Protein AF-A0A1T3CHY4-F1 (afdb_monomer_lite)

Secondary structure (DSSP, 8-state):
---PEEEEEEEE---GGGGTS---B-SS-PPTT--SB---EEEEEEEEEPPGGG-SS---HHHHS--------TT--GGGGG-HHHIIIIIHHHHHHHHHHHHT-S----SSSSS-------PPPPP---

Structure (mmCIF, N/CA/C/O backbone):
data_AF-A0A1T3CHY4-F1
#
_entry.id   AF-A0A1T3CHY4-F1
#
loop_
_atom_site.group_PDB
_atom_site.id
_atom_site.type_symbol
_atom_site.label_atom_id
_atom_site.label_alt_id
_atom_site.label_comp_id
_atom_site.label_asym_id
_atom_site.label_entity_id
_atom_site.label_seq_id
_atom_site.pdbx_PDB_ins_code
_atom_site.Cartn_x
_atom_site.Cartn_y
_atom_site.Cartn_z
_atom_site.occupancy
_atom_site.B_iso_or_equiv
_atom_site.auth_seq_id
_atom_site.auth_comp_id
_atom_site.auth_asym_id
_atom_site.auth_atom_id
_atom_site.pdbx_PDB_model_num
ATOM 1 N N . MET A 1 1 ? 16.353 -20.797 0.920 1.00 48.25 1 MET A N 1
ATOM 2 C CA . MET A 1 1 ? 15.511 -20.936 2.122 1.00 48.25 1 MET A CA 1
ATOM 3 C C . MET A 1 1 ? 15.530 -19.580 2.807 1.00 48.25 1 MET A C 1
ATOM 5 O O . MET A 1 1 ? 16.418 -19.364 3.628 1.00 48.25 1 MET A O 1
ATOM 9 N N . ALA A 1 2 ? 14.665 -18.637 2.416 1.00 57.84 2 ALA A N 1
ATOM 10 C CA . ALA A 1 2 ? 14.531 -17.399 3.177 1.00 57.84 2 ALA A CA 1
ATOM 11 C C . ALA A 1 2 ? 14.182 -17.720 4.631 1.00 57.84 2 ALA A C 1
ATOM 13 O O . ALA A 1 2 ? 13.284 -18.513 4.923 1.00 57.84 2 ALA A O 1
ATOM 14 N N . THR A 1 3 ? 14.919 -17.110 5.550 1.00 67.19 3 THR A N 1
ATOM 15 C CA . THR A 1 3 ? 14.611 -17.165 6.974 1.00 67.19 3 THR A CA 1
ATOM 16 C C . THR A 1 3 ? 13.315 -16.397 7.200 1.00 67.19 3 THR A C 1
ATOM 18 O O . THR A 1 3 ? 13.283 -15.183 7.014 1.00 67.19 3 THR A O 1
ATOM 21 N N . ALA A 1 4 ? 12.248 -17.093 7.588 1.00 75.75 4 ALA A N 1
ATOM 22 C CA . ALA A 1 4 ? 11.007 -16.454 8.006 1.00 75.75 4 ALA A CA 1
ATOM 23 C C . ALA A 1 4 ? 11.282 -15.564 9.229 1.00 75.75 4 ALA A C 1
ATOM 25 O O . ALA A 1 4 ? 11.789 -16.038 10.248 1.00 75.75 4 ALA A O 1
ATOM 26 N N . ILE A 1 5 ? 10.974 -14.271 9.121 1.00 92.19 5 ILE A N 1
ATOM 27 C CA . ILE A 1 5 ? 11.158 -13.305 10.209 1.00 92.19 5 ILE A CA 1
ATOM 28 C C . ILE A 1 5 ? 9.820 -13.148 10.928 1.00 92.19 5 ILE A C 1
ATOM 30 O O . ILE A 1 5 ? 8.778 -13.029 10.287 1.00 92.19 5 ILE A O 1
ATOM 34 N N . SER A 1 6 ? 9.830 -13.141 12.260 1.00 94.06 6 SER A N 1
ATOM 35 C CA . SER A 1 6 ? 8.644 -12.839 13.064 1.00 94.06 6 SER A CA 1
ATOM 36 C C . SER A 1 6 ? 8.636 -11.376 13.496 1.00 94.06 6 SER A C 1
ATOM 38 O O . SER A 1 6 ? 9.655 -10.871 13.969 1.00 94.06 6 SER A O 1
ATOM 40 N N . ALA A 1 7 ? 7.481 -10.725 13.414 1.00 95.31 7 ALA A N 1
ATOM 41 C CA . ALA A 1 7 ? 7.282 -9.349 13.853 1.00 95.31 7 ALA A CA 1
ATOM 42 C C . ALA A 1 7 ? 6.015 -9.200 14.710 1.00 95.31 7 ALA A C 1
ATOM 44 O O . ALA A 1 7 ? 5.200 -10.120 14.828 1.00 95.31 7 ALA A O 1
ATOM 45 N N . SER A 1 8 ? 5.852 -8.013 15.290 1.00 96.62 8 SER A N 1
ATOM 46 C CA . SER A 1 8 ? 4.639 -7.608 15.995 1.00 96.62 8 SER A CA 1
ATOM 47 C C . SER A 1 8 ? 4.034 -6.376 15.333 1.00 96.62 8 SER A C 1
ATOM 49 O O . SER A 1 8 ? 4.757 -5.439 15.004 1.00 96.62 8 SER A O 1
ATOM 51 N N . PHE A 1 9 ? 2.712 -6.355 15.182 1.00 96.06 9 PHE A N 1
ATOM 52 C CA . PHE A 1 9 ? 1.970 -5.252 14.569 1.00 96.06 9 PHE A CA 1
ATOM 53 C C . PHE A 1 9 ? 0.764 -4.873 15.425 1.00 96.06 9 PHE A C 1
ATOM 55 O O . PHE A 1 9 ? 0.230 -5.702 16.159 1.00 96.06 9 PHE A O 1
ATOM 62 N N . PHE A 1 10 ? 0.314 -3.628 15.310 1.00 95.94 10 PHE A N 1
ATOM 63 C CA . PHE A 1 10 ? -0.918 -3.168 15.938 1.00 95.94 10 PHE A CA 1
ATOM 64 C C . PHE A 1 1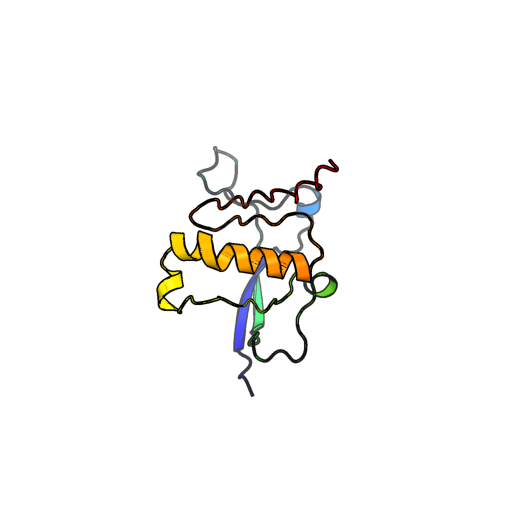0 ? -2.074 -3.251 14.942 1.00 95.94 10 PHE A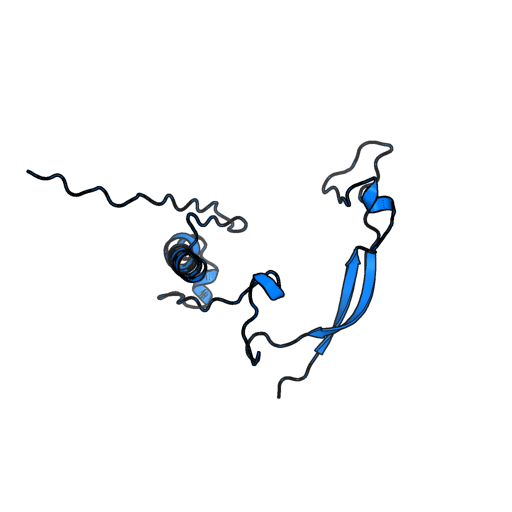 C 1
ATOM 66 O O . PHE A 1 10 ? -2.003 -2.674 13.861 1.00 95.94 10 PHE A O 1
ATOM 73 N N . PHE A 1 11 ? -3.145 -3.943 15.320 1.00 95.12 11 PHE A N 1
ATOM 74 C CA . PHE A 1 11 ? -4.380 -4.031 14.542 1.00 95.12 11 PHE A CA 1
ATOM 75 C C . PHE A 1 11 ? -5.521 -3.362 15.285 1.00 95.12 11 PHE A C 1
ATOM 77 O O . PHE A 1 11 ? -5.542 -3.346 16.514 1.00 95.12 11 PHE A O 1
ATOM 84 N N . LEU A 1 12 ? -6.505 -2.863 14.543 1.00 95.44 12 LEU A N 1
ATOM 85 C CA . LEU A 1 12 ? -7.763 -2.431 15.134 1.00 95.44 12 LEU A CA 1
ATOM 86 C C . LEU A 1 12 ? -8.428 -3.617 15.851 1.00 95.44 12 LEU A C 1
ATOM 88 O O . LEU A 1 12 ? -8.572 -4.701 15.282 1.00 95.44 12 LEU A O 1
ATOM 92 N N . GLN A 1 13 ? -8.809 -3.421 17.110 1.00 95.06 13 GLN A N 1
ATOM 93 C CA . GLN A 1 13 ? -9.579 -4.402 17.868 1.00 95.06 13 GLN A CA 1
ATOM 94 C C . GLN A 1 13 ? -10.978 -4.553 17.271 1.00 95.06 13 GLN A C 1
ATOM 96 O O . GLN A 1 13 ? -11.577 -3.574 16.831 1.00 95.06 13 GLN A O 1
ATOM 101 N N . HIS A 1 14 ? -11.523 -5.769 17.304 1.00 90.94 14 HIS A N 1
ATOM 102 C CA . HIS A 1 14 ? -12.942 -5.983 17.031 1.00 90.94 14 HIS A CA 1
ATOM 103 C C . HIS A 1 14 ? -13.738 -5.545 18.264 1.00 90.94 14 HIS A C 1
ATOM 105 O O . HIS A 1 14 ? -13.761 -6.249 19.270 1.00 90.94 14 HIS A O 1
ATOM 111 N N . ASP A 1 15 ? -14.348 -4.366 18.191 1.00 92.25 15 ASP A N 1
ATOM 112 C CA . ASP A 1 15 ? -15.102 -3.748 19.279 1.00 92.25 15 ASP A CA 1
ATOM 113 C C . ASP A 1 15 ? -16.529 -3.447 18.798 1.00 92.25 15 ASP A C 1
ATOM 115 O O . ASP A 1 15 ? -16.727 -2.907 17.710 1.00 92.25 15 ASP A O 1
ATOM 119 N N . VAL A 1 16 ? -17.530 -3.782 19.613 1.00 94.19 16 VAL A N 1
ATOM 120 C CA . VAL A 1 16 ? -18.955 -3.545 19.315 1.00 94.19 16 VAL A CA 1
ATOM 121 C C . VAL A 1 16 ? -19.281 -2.061 19.143 1.00 94.19 16 VAL A C 1
ATOM 123 O O . VAL A 1 16 ? -20.301 -1.705 18.556 1.00 94.19 16 VAL A O 1
ATOM 126 N N . LYS A 1 17 ? -18.422 -1.160 19.637 1.00 93.56 17 LYS A N 1
ATOM 127 C CA . LYS A 1 17 ? -18.600 0.279 19.423 1.00 93.56 17 LYS A CA 1
ATOM 128 C C . LYS A 1 17 ? -18.525 0.670 17.941 1.00 93.56 17 LYS A C 1
ATOM 130 O O . LYS A 1 17 ? -19.148 1.658 17.557 1.00 93.56 17 LYS A O 1
ATOM 135 N N . TRP A 1 18 ? -17.852 -0.126 17.102 1.00 94.44 18 TRP A N 1
ATOM 136 C CA . TRP A 1 18 ? -17.731 0.133 15.662 1.00 94.44 18 TRP A CA 1
ATOM 137 C C . TRP A 1 18 ? -19.050 0.033 14.893 1.00 94.44 18 TRP A C 1
ATOM 139 O O . TRP A 1 18 ? -19.172 0.611 13.815 1.00 94.44 18 TRP A O 1
ATOM 149 N N . ASP A 1 19 ? -20.061 -0.617 15.474 1.00 95.00 19 ASP A N 1
ATOM 150 C CA . ASP A 1 19 ? -21.414 -0.661 14.913 1.00 95.00 19 ASP A CA 1
ATOM 151 C C . ASP A 1 19 ? -22.144 0.686 15.044 1.00 95.00 19 ASP A C 1
ATOM 153 O O . ASP A 1 19 ? -23.109 0.956 14.327 1.00 95.00 19 ASP A O 1
ATOM 157 N N . LYS A 1 20 ? -21.702 1.538 15.979 1.00 96.06 20 LYS A N 1
ATOM 158 C CA . LYS A 1 20 ? -22.321 2.835 16.290 1.00 96.06 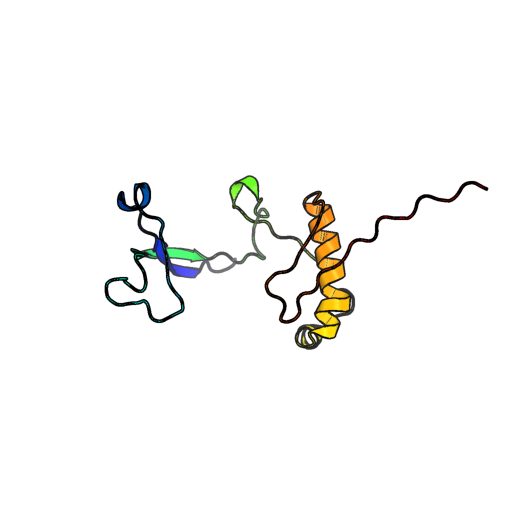20 LYS A CA 1
ATOM 159 C C . LYS A 1 20 ? -21.471 4.017 15.845 1.00 96.06 20 LYS A C 1
ATOM 161 O O . LYS A 1 20 ? -22.017 5.071 15.529 1.00 96.06 20 LYS A O 1
ATOM 166 N N . GLU A 1 21 ? -20.155 3.853 15.825 1.00 93.88 21 GLU A N 1
ATOM 167 C CA . GLU A 1 21 ? -19.204 4.922 15.550 1.00 93.88 21 GLU A CA 1
ATOM 168 C C . GLU A 1 21 ? -18.066 4.420 14.662 1.00 93.88 21 GLU A C 1
ATOM 170 O O . GLU A 1 21 ? -17.500 3.357 14.899 1.00 93.88 21 GLU A O 1
ATOM 175 N N . LYS A 1 22 ? -17.695 5.188 13.634 1.00 93.75 22 LYS A N 1
ATOM 176 C CA . LYS A 1 22 ? -16.587 4.800 12.756 1.00 93.75 22 LYS A CA 1
ATOM 177 C C . LYS A 1 22 ? -15.235 5.038 13.445 1.00 93.75 22 LYS A C 1
ATOM 179 O O . LYS A 1 22 ? -15.061 6.085 14.072 1.00 93.75 22 LYS A O 1
ATOM 184 N N . PRO A 1 23 ? -14.257 4.131 13.277 1.00 95.81 23 PRO A N 1
ATOM 185 C CA . PRO A 1 23 ? -12.881 4.383 13.687 1.00 95.81 23 PRO A CA 1
ATOM 186 C C . PRO A 1 23 ? -12.327 5.644 13.008 1.00 95.81 23 PRO A C 1
ATOM 188 O O . PRO A 1 23 ? -12.495 5.819 11.798 1.00 95.81 23 PRO A O 1
ATOM 191 N N . TYR A 1 24 ? -11.652 6.509 13.762 1.00 93.62 24 TYR A N 1
ATOM 192 C CA . TYR A 1 24 ? -11.040 7.727 13.244 1.00 93.62 24 TYR A CA 1
ATOM 193 C C . TYR A 1 24 ? -9.741 8.082 13.972 1.00 93.62 24 TYR A C 1
ATOM 195 O O . TYR A 1 24 ? -9.544 7.768 15.146 1.00 93.62 24 TYR A O 1
ATOM 203 N N . HIS A 1 25 ? -8.880 8.812 13.266 1.00 94.19 25 HIS A N 1
ATOM 204 C CA . HIS A 1 25 ? -7.711 9.494 13.809 1.00 94.19 25 HIS A CA 1
ATOM 205 C C . HIS A 1 25 ? -7.610 10.866 13.141 1.00 94.19 25 HIS A C 1
ATOM 207 O O . HIS A 1 25 ? -7.533 10.943 11.914 1.00 94.19 25 HIS A O 1
ATOM 213 N N . VAL A 1 26 ? -7.637 11.950 13.918 1.00 93.38 26 VAL A N 1
ATOM 214 C CA . VAL A 1 26 ? -7.526 13.307 13.371 1.00 93.38 26 VAL A CA 1
ATOM 215 C C . VAL A 1 26 ? -6.077 13.791 13.387 1.00 93.38 26 VAL A C 1
ATOM 217 O O . VAL A 1 26 ? -5.355 13.658 14.375 1.00 93.38 26 VAL A O 1
ATOM 220 N N . LEU A 1 27 ? -5.655 14.387 12.270 1.00 92.31 27 LEU A N 1
ATOM 221 C CA . LEU A 1 27 ? -4.288 14.887 12.077 1.00 92.31 27 LEU A CA 1
ATOM 222 C C . LEU A 1 27 ? -4.071 16.304 12.637 1.00 92.31 27 LEU A C 1
ATOM 224 O O . LEU A 1 27 ? -2.946 16.795 12.652 1.00 92.31 27 LEU A O 1
ATOM 228 N N . PHE A 1 28 ? -5.129 16.958 13.118 1.00 91.25 28 PHE A N 1
ATOM 229 C CA . PHE A 1 28 ? -5.101 18.296 13.713 1.00 91.25 28 PHE A CA 1
ATOM 230 C C . PHE A 1 28 ? -5.460 18.244 15.204 1.00 91.25 28 PHE A C 1
ATOM 232 O O . PHE A 1 28 ? -5.847 17.198 15.726 1.00 91.25 28 PHE A O 1
ATOM 239 N N . ASN A 1 29 ? -5.314 19.371 15.906 1.00 93.56 29 ASN A N 1
ATOM 240 C CA . ASN A 1 29 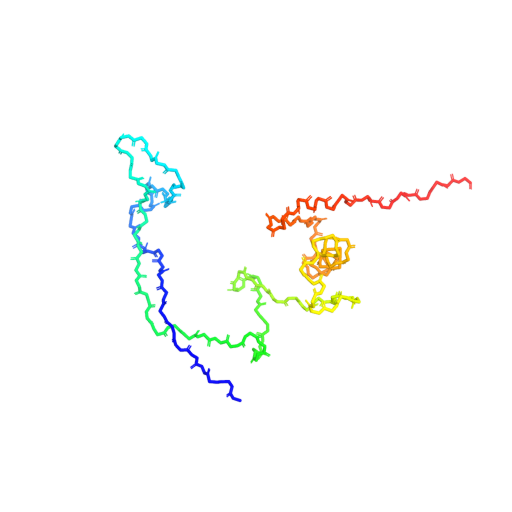? -5.751 19.473 17.297 1.00 93.56 29 ASN A CA 1
ATOM 241 C C . ASN A 1 29 ? -7.280 19.588 17.340 1.00 93.56 29 ASN A C 1
ATOM 243 O O . ASN A 1 29 ? -7.810 20.582 16.835 1.00 93.56 29 ASN A O 1
ATOM 247 N N . PRO A 1 30 ? -7.989 18.591 17.895 1.00 93.56 30 PRO A N 1
ATOM 248 C CA . PRO A 1 30 ? -9.440 18.620 17.916 1.00 93.56 30 PRO A CA 1
ATOM 249 C C . PRO A 1 30 ? -9.961 19.736 18.838 1.00 93.56 30 PRO A C 1
ATOM 251 O O . PRO A 1 30 ? -9.257 20.149 19.766 1.00 93.56 30 PRO A O 1
ATOM 254 N N . PRO A 1 31 ? -11.189 20.232 18.598 1.00 93.31 31 PRO A N 1
ATOM 255 C CA . PRO A 1 31 ? -11.866 21.114 19.540 1.00 93.31 31 PRO A CA 1
ATOM 256 C C . PRO A 1 31 ? -12.085 20.415 20.889 1.00 93.31 31 PRO A C 1
ATOM 258 O O . PRO A 1 31 ? -12.049 19.186 20.989 1.00 93.31 31 PRO A O 1
ATOM 261 N N . GLU A 1 32 ? -12.337 21.208 21.929 1.00 93.44 32 GLU A N 1
ATOM 262 C CA . GLU A 1 32 ? -12.610 20.690 23.269 1.00 93.44 32 GLU A CA 1
ATOM 263 C C . GLU A 1 32 ? -13.778 19.688 23.251 1.00 93.44 32 GLU A C 1
ATOM 265 O O . GLU A 1 32 ? -14.817 19.930 22.636 1.00 93.44 32 GLU A O 1
ATOM 270 N N . GLY A 1 33 ? -13.585 18.540 23.905 1.00 90.75 33 GLY A N 1
ATOM 271 C CA . GLY A 1 33 ? -14.574 17.461 23.974 1.00 90.75 33 GLY A CA 1
ATOM 272 C C . GLY A 1 33 ? -14.488 16.410 22.862 1.00 90.75 33 GLY A C 1
ATOM 273 O O . GLY A 1 33 ? -15.158 15.387 22.977 1.00 90.75 33 GLY A O 1
ATOM 274 N N . LEU A 1 34 ? -13.658 16.602 21.829 1.00 90.50 34 LEU A N 1
ATOM 275 C CA . LEU A 1 34 ? -13.387 15.572 20.822 1.00 90.50 34 LEU A CA 1
ATOM 276 C C . LEU A 1 34 ? -12.000 14.957 21.042 1.00 90.50 34 LEU A C 1
ATOM 278 O O . LEU A 1 34 ? -10.984 15.650 21.030 1.00 90.50 34 LEU A O 1
ATOM 282 N N . GLU A 1 35 ? -11.941 13.637 21.211 1.00 93.19 35 GLU A N 1
ATOM 283 C CA . GLU A 1 35 ? -10.664 12.929 21.301 1.00 93.19 35 GLU A CA 1
ATOM 284 C C . GLU A 1 35 ? -9.942 12.922 19.953 1.00 93.19 35 GLU A C 1
ATOM 286 O O . GLU A 1 35 ? -10.570 12.863 18.895 1.00 93.19 35 GLU A O 1
ATOM 291 N N . LYS A 1 36 ? -8.604 12.918 19.980 1.00 94.56 36 LYS A N 1
ATOM 292 C CA . LYS A 1 36 ? -7.776 12.890 18.761 1.00 94.56 36 LYS A CA 1
ATOM 293 C C . LYS A 1 36 ? -7.964 11.606 17.942 1.00 94.56 36 LYS A C 1
ATOM 295 O O . LYS A 1 36 ? -7.702 11.573 16.742 1.00 94.56 36 LYS A O 1
ATOM 300 N N . SER A 1 37 ? -8.378 10.528 18.588 1.00 94.88 37 SER A N 1
ATOM 301 C CA . SER A 1 37 ? -8.545 9.217 17.979 1.00 94.88 37 SER A CA 1
ATOM 302 C C . SER A 1 37 ? -9.432 8.379 18.874 1.00 94.88 37 SER A C 1
ATOM 304 O O . SER A 1 37 ? -9.175 8.332 20.071 1.00 94.88 37 SER A O 1
ATOM 306 N N . ASN A 1 38 ? -10.388 7.660 18.294 1.00 94.88 38 ASN A N 1
ATOM 307 C CA . ASN A 1 38 ? -11.161 6.653 19.023 1.00 94.88 38 ASN A CA 1
ATOM 308 C C . ASN A 1 38 ? -10.605 5.226 18.823 1.00 94.88 38 ASN A C 1
ATOM 310 O O . ASN A 1 38 ? -11.203 4.266 19.316 1.00 94.88 38 ASN A O 1
ATOM 314 N N . LEU A 1 39 ? -9.494 5.067 18.083 1.00 95.19 39 LEU A N 1
ATOM 315 C CA . LEU A 1 39 ? -8.909 3.770 17.723 1.00 95.19 39 LEU A CA 1
ATOM 316 C C . LEU A 1 39 ? -8.486 2.955 18.953 1.00 95.19 39 LEU A C 1
ATOM 318 O O . LEU A 1 39 ? -7.608 3.365 19.709 1.00 95.19 39 LEU A O 1
ATOM 322 N N . ASN A 1 40 ? -9.034 1.745 19.073 1.00 93.75 40 ASN A N 1
ATOM 323 C CA . ASN A 1 40 ? -8.564 0.733 20.018 1.00 93.75 40 ASN A CA 1
ATOM 324 C C . ASN A 1 40 ? -7.643 -0.238 19.273 1.00 93.75 40 ASN A C 1
ATOM 326 O O . ASN A 1 40 ? -8.119 -1.043 18.473 1.00 93.75 40 ASN A O 1
ATOM 330 N N . LEU A 1 41 ? -6.330 -0.150 19.500 1.00 95.12 41 LEU A N 1
ATOM 331 C CA . LEU A 1 41 ? -5.346 -1.002 18.830 1.00 95.12 41 LEU A CA 1
ATOM 332 C C . LEU A 1 41 ? -4.877 -2.141 19.744 1.00 95.12 41 LEU A C 1
ATOM 334 O O . LEU A 1 41 ? -4.551 -1.922 20.907 1.00 95.12 41 LEU A O 1
ATOM 338 N N . GLN A 1 42 ? -4.799 -3.355 19.205 1.00 96.06 42 GLN A N 1
ATOM 339 C CA . GLN A 1 42 ? -4.200 -4.521 19.856 1.00 96.06 42 GLN A CA 1
ATOM 340 C C . GLN A 1 42 ? -2.890 -4.901 19.187 1.00 96.06 42 GLN A C 1
ATOM 342 O O . GLN A 1 42 ? -2.817 -4.994 17.961 1.00 96.06 42 GLN A O 1
ATOM 347 N N . GLN A 1 43 ? -1.872 -5.178 19.996 1.00 97.00 43 GLN A N 1
ATOM 348 C CA . GLN A 1 43 ? -0.633 -5.751 19.498 1.00 97.00 43 GLN A CA 1
ATOM 349 C C . GLN A 1 43 ? -0.832 -7.242 19.219 1.00 97.00 43 GLN A C 1
ATOM 351 O O . GLN A 1 43 ? -1.198 -8.012 20.106 1.00 97.00 43 GLN A O 1
ATOM 356 N N . VAL A 1 44 ? -0.555 -7.650 17.987 1.00 96.38 44 VAL A N 1
ATOM 357 C CA . VAL A 1 44 ? -0.497 -9.045 17.563 1.00 96.38 44 VAL A CA 1
ATOM 358 C C . VAL A 1 44 ? 0.968 -9.390 17.346 1.00 96.38 44 VAL A C 1
ATOM 360 O O . VAL A 1 44 ? 1.662 -8.733 16.571 1.00 96.38 44 VAL A O 1
ATOM 363 N N . ASN A 1 45 ? 1.442 -10.400 18.068 1.00 96.19 45 ASN A N 1
ATOM 364 C CA . ASN A 1 45 ? 2.831 -10.848 18.038 1.00 96.19 45 ASN A CA 1
ATOM 365 C C . ASN A 1 45 ? 3.002 -12.051 17.104 1.00 96.19 45 ASN A C 1
ATOM 367 O O . ASN A 1 45 ? 2.027 -12.706 16.741 1.00 96.19 45 ASN A O 1
ATOM 371 N N . ASN A 1 46 ? 4.257 -12.383 16.795 1.00 95.19 46 ASN A N 1
ATOM 372 C CA . ASN A 1 46 ? 4.641 -13.581 16.040 1.00 95.19 46 ASN A CA 1
ATOM 373 C C . ASN A 1 46 ? 4.031 -13.654 14.630 1.00 95.19 46 ASN A C 1
ATOM 375 O O . ASN A 1 46 ? 3.732 -14.736 14.127 1.00 95.19 46 ASN A O 1
ATOM 379 N N . ILE A 1 47 ? 3.854 -12.505 13.979 1.00 94.50 47 ILE A N 1
ATOM 380 C CA . ILE A 1 47 ? 3.402 -12.438 12.591 1.00 94.50 47 ILE A CA 1
ATOM 381 C C . ILE A 1 47 ? 4.570 -12.792 11.685 1.00 94.50 47 ILE A C 1
ATOM 383 O O . ILE A 1 47 ? 5.628 -12.167 11.760 1.00 94.50 47 ILE A O 1
ATOM 387 N N . ILE A 1 48 ? 4.365 -13.793 10.834 1.00 93.06 48 ILE A N 1
ATOM 388 C CA . ILE A 1 48 ? 5.369 -14.243 9.876 1.00 93.06 48 ILE A CA 1
ATOM 389 C C . ILE A 1 48 ? 5.442 -13.258 8.711 1.00 93.06 48 ILE A C 1
ATOM 391 O O . ILE A 1 48 ? 4.458 -13.032 8.007 1.00 93.06 48 ILE A O 1
ATOM 395 N N . VAL A 1 49 ? 6.629 -12.695 8.510 1.00 90.69 49 VAL A N 1
ATOM 396 C CA . VAL A 1 49 ? 6.972 -11.834 7.383 1.00 90.69 49 VAL A CA 1
ATOM 397 C C . VAL A 1 49 ? 7.703 -12.683 6.351 1.00 90.69 49 VAL A C 1
ATOM 399 O O . VAL A 1 49 ? 8.767 -13.239 6.629 1.00 90.69 49 VAL A O 1
ATOM 402 N N . ASN A 1 50 ? 7.112 -12.780 5.162 1.00 88.25 50 ASN A N 1
ATOM 403 C CA . ASN A 1 50 ? 7.661 -13.538 4.043 1.00 88.25 50 ASN A CA 1
ATOM 404 C C . ASN A 1 50 ? 8.313 -12.596 3.031 1.00 88.25 50 ASN A C 1
ATOM 406 O O . ASN A 1 50 ? 7.798 -11.504 2.777 1.00 88.25 50 ASN A O 1
ATOM 410 N N . ASP A 1 51 ? 9.413 -13.039 2.421 1.00 88.56 51 ASP A N 1
ATOM 411 C CA . ASP A 1 51 ? 9.983 -12.339 1.275 1.00 88.56 51 ASP A CA 1
ATOM 412 C C . ASP A 1 51 ? 9.047 -12.495 0.077 1.00 88.56 51 ASP A C 1
ATOM 414 O O . ASP A 1 51 ? 8.799 -13.593 -0.422 1.00 88.56 51 ASP A O 1
ATOM 418 N N . VAL A 1 52 ? 8.539 -11.363 -0.394 1.00 87.62 52 VAL A N 1
ATOM 419 C CA . VAL A 1 52 ? 7.623 -11.284 -1.527 1.00 87.62 52 VAL A CA 1
ATOM 420 C C . VAL A 1 52 ? 8.224 -11.858 -2.824 1.00 87.62 52 VAL A C 1
ATOM 422 O O . VAL A 1 52 ? 7.490 -12.280 -3.716 1.00 87.62 52 VAL A O 1
ATOM 425 N N . ARG A 1 53 ? 9.559 -11.900 -2.927 1.00 84.94 53 ARG A N 1
ATOM 426 C CA . ARG A 1 53 ? 10.310 -12.414 -4.084 1.00 84.94 53 ARG A CA 1
ATOM 427 C C . ARG A 1 53 ? 10.408 -13.940 -4.109 1.00 84.94 53 ARG A C 1
ATOM 429 O O . ARG A 1 53 ? 10.726 -14.492 -5.157 1.00 84.94 53 ARG A O 1
ATOM 436 N N . GLU A 1 54 ? 10.146 -14.602 -2.983 1.00 87.00 54 GLU A N 1
ATOM 437 C CA . GLU A 1 54 ? 10.229 -16.063 -2.826 1.00 87.00 54 GLU A CA 1
ATOM 438 C C . GLU A 1 54 ? 8.843 -16.724 -2.708 1.00 87.00 54 GLU A C 1
ATOM 440 O O . GLU A 1 54 ? 8.733 -17.866 -2.272 1.00 87.00 54 GLU A O 1
ATOM 445 N N . LEU A 1 55 ? 7.764 -16.020 -3.066 1.00 85.50 55 LEU A N 1
ATOM 446 C CA . LEU A 1 55 ? 6.412 -16.575 -2.989 1.00 85.50 55 LEU A CA 1
ATOM 447 C C . LEU A 1 55 ? 6.185 -17.654 -4.058 1.00 85.50 55 LEU A C 1
ATOM 449 O O . LEU A 1 55 ? 6.333 -17.388 -5.250 1.00 85.50 55 LEU A O 1
ATOM 453 N N . ASP A 1 56 ? 5.717 -18.833 -3.634 1.00 85.69 56 ASP A N 1
ATOM 454 C CA . ASP A 1 56 ? 5.347 -19.942 -4.534 1.00 85.69 56 ASP A CA 1
ATOM 455 C C . ASP A 1 56 ? 4.205 -19.571 -5.496 1.00 85.69 56 ASP A C 1
ATOM 457 O O . ASP A 1 56 ? 4.110 -20.077 -6.614 1.00 85.69 56 ASP A O 1
ATOM 461 N N . SER A 1 57 ? 3.315 -18.679 -5.056 1.00 88.56 57 SER A N 1
ATOM 462 C CA . SER A 1 57 ? 2.198 -18.163 -5.844 1.00 88.56 57 SER A CA 1
ATOM 463 C C . SER A 1 57 ? 2.008 -16.677 -5.580 1.00 88.56 57 SER A C 1
ATOM 465 O O . SER A 1 57 ? 1.992 -16.254 -4.420 1.00 88.56 57 SER A O 1
ATOM 467 N N . LEU A 1 58 ? 1.798 -15.896 -6.640 1.00 89.00 58 LEU A N 1
ATOM 468 C CA . LEU A 1 58 ? 1.510 -14.471 -6.507 1.00 89.00 58 LEU A CA 1
ATOM 469 C C . LEU A 1 58 ? 0.155 -14.246 -5.805 1.00 89.00 58 LEU A C 1
ATOM 471 O O . LEU A 1 58 ? -0.799 -14.990 -6.054 1.00 89.00 58 LEU A O 1
ATOM 475 N N . PRO A 1 59 ? 0.048 -13.224 -4.938 1.00 92.25 59 PRO A N 1
ATOM 476 C CA . PRO A 1 59 ? -1.213 -12.854 -4.314 1.00 92.25 59 PRO A CA 1
ATOM 477 C C . PRO A 1 59 ? -2.206 -12.344 -5.365 1.00 92.25 59 PRO A C 1
ATOM 479 O O . PRO A 1 59 ? -1.825 -11.757 -6.383 1.00 92.25 59 PRO A O 1
ATOM 482 N N . THR A 1 60 ? -3.489 -12.573 -5.100 1.00 91.50 60 THR A N 1
ATOM 483 C CA . THR A 1 60 ? -4.601 -12.147 -5.965 1.00 91.50 60 THR A CA 1
ATOM 484 C C . THR A 1 60 ? -5.452 -11.122 -5.236 1.00 91.50 60 THR A C 1
ATOM 486 O O . THR A 1 60 ? -5.580 -11.174 -4.009 1.00 91.50 60 THR A O 1
ATOM 489 N N . ILE A 1 61 ? -6.061 -10.200 -5.979 1.00 90.50 61 ILE A N 1
ATOM 490 C CA . ILE A 1 61 ? -6.864 -9.129 -5.382 1.00 90.50 61 ILE A CA 1
ATOM 491 C C . ILE A 1 61 ? -8.058 -9.715 -4.623 1.00 90.50 61 ILE A C 1
ATOM 493 O O . ILE A 1 61 ? -8.345 -9.291 -3.510 1.00 90.50 61 ILE A O 1
ATOM 497 N N . GLU A 1 62 ? -8.707 -10.738 -5.169 1.00 91.19 62 GLU A N 1
ATOM 498 C CA . GLU A 1 62 ? -9.921 -11.338 -4.615 1.00 91.19 62 GLU A CA 1
ATOM 499 C C . GLU A 1 62 ? -9.658 -12.031 -3.276 1.00 91.19 62 GLU A C 1
ATOM 501 O O . GLU A 1 62 ? -10.477 -11.960 -2.362 1.00 91.19 62 GLU A O 1
ATOM 506 N N . LYS A 1 63 ? -8.512 -12.709 -3.153 1.00 92.81 63 LYS A N 1
ATOM 507 C CA . LYS A 1 63 ? -8.159 -13.468 -1.948 1.00 92.81 63 LYS A CA 1
ATOM 508 C C . LYS A 1 63 ? -7.426 -12.618 -0.917 1.00 92.81 63 LYS A C 1
ATOM 510 O O . LYS A 1 63 ? -7.616 -12.809 0.280 1.00 92.81 63 LYS A O 1
ATOM 515 N N . ASN A 1 64 ? -6.532 -11.747 -1.374 1.00 93.25 64 ASN A N 1
ATOM 516 C CA . ASN A 1 64 ? -5.559 -11.069 -0.522 1.00 93.25 64 ASN A CA 1
ATOM 517 C C . ASN A 1 64 ? -5.802 -9.559 -0.413 1.00 93.25 64 ASN A C 1
ATOM 519 O O . ASN A 1 64 ? -5.196 -8.922 0.442 1.00 93.25 64 ASN A O 1
ATOM 523 N N . GLY A 1 65 ? -6.646 -8.979 -1.269 1.00 91.19 65 GLY A N 1
ATOM 524 C CA . GLY A 1 65 ? -6.830 -7.530 -1.379 1.00 91.19 65 GLY A CA 1
ATOM 525 C C . GLY A 1 65 ? -5.709 -6.816 -2.140 1.00 91.19 65 GLY A C 1
ATOM 526 O O . GLY A 1 65 ? -5.757 -5.599 -2.284 1.00 91.19 65 GLY A O 1
ATOM 527 N N . PHE A 1 66 ? -4.704 -7.546 -2.634 1.00 92.25 66 PHE A N 1
ATOM 528 C CA . PHE A 1 66 ? -3.599 -6.997 -3.417 1.00 92.25 66 PHE A CA 1
ATOM 529 C C . PHE A 1 66 ? -3.007 -8.042 -4.365 1.00 92.25 66 PHE A C 1
ATOM 531 O O . PHE A 1 66 ? -3.216 -9.244 -4.210 1.00 92.25 66 PHE A O 1
ATOM 538 N N . THR A 1 67 ? -2.234 -7.571 -5.338 1.00 91.81 67 THR A N 1
ATOM 539 C CA . THR A 1 67 ? -1.460 -8.413 -6.249 1.00 91.81 67 THR A CA 1
ATOM 540 C C . THR A 1 67 ? -0.093 -7.788 -6.522 1.00 91.81 67 THR A C 1
ATOM 542 O O . THR A 1 67 ? 0.151 -6.635 -6.165 1.00 91.81 67 THR A O 1
ATOM 545 N N . LEU A 1 68 ? 0.805 -8.551 -7.141 1.00 91.25 68 LEU A N 1
ATOM 546 C CA . LEU A 1 68 ? 2.134 -8.097 -7.529 1.00 91.25 68 LEU A CA 1
ATOM 547 C C . LEU A 1 68 ? 2.238 -8.133 -9.044 1.00 91.25 68 LEU A C 1
ATOM 549 O O . LEU A 1 68 ? 2.096 -9.188 -9.659 1.00 91.25 68 LEU A O 1
ATOM 553 N N . ILE A 1 69 ? 2.525 -6.980 -9.634 1.00 88.94 69 ILE A N 1
ATOM 554 C CA . ILE A 1 69 ? 2.699 -6.840 -11.075 1.00 88.94 69 ILE A CA 1
ATOM 555 C C . ILE A 1 69 ? 4.160 -6.493 -11.321 1.00 88.94 69 ILE A C 1
ATOM 557 O O . ILE A 1 69 ? 4.673 -5.508 -10.789 1.00 88.94 69 ILE A O 1
ATOM 561 N N . LYS A 1 70 ? 4.842 -7.311 -12.125 1.00 86.19 70 LYS A N 1
ATOM 562 C CA . LYS A 1 70 ? 6.199 -7.000 -12.568 1.00 86.19 70 LYS A CA 1
ATOM 563 C C . LYS A 1 70 ? 6.117 -5.951 -13.671 1.00 86.19 70 LYS A C 1
ATOM 565 O O . LYS A 1 70 ? 5.534 -6.204 -14.719 1.00 86.19 70 LYS A O 1
ATOM 570 N N . ILE A 1 71 ? 6.711 -4.790 -13.425 1.00 88.81 71 ILE A N 1
ATOM 571 C CA . ILE A 1 71 ? 6.711 -3.664 -14.360 1.00 88.81 71 ILE A CA 1
ATOM 572 C C . ILE A 1 71 ? 8.107 -3.538 -14.967 1.00 88.81 71 ILE A C 1
ATOM 574 O O . ILE A 1 71 ? 9.108 -3.602 -14.255 1.00 88.81 71 ILE A O 1
ATOM 578 N N . ASP A 1 72 ? 8.166 -3.355 -16.285 1.00 85.38 72 ASP A N 1
ATOM 579 C CA . ASP A 1 72 ? 9.385 -2.920 -16.961 1.00 85.38 72 ASP A CA 1
ATOM 580 C C . ASP A 1 72 ? 9.641 -1.442 -16.635 1.00 85.38 72 ASP A C 1
ATOM 582 O O . ASP A 1 72 ? 8.876 -0.562 -17.043 1.00 85.38 72 ASP A O 1
ATOM 586 N N . THR A 1 73 ? 10.723 -1.171 -15.905 1.00 83.56 73 THR A N 1
ATOM 587 C CA . THR A 1 73 ? 11.145 0.185 -15.525 1.00 83.56 73 THR A CA 1
ATOM 588 C C . THR A 1 73 ? 11.682 0.991 -16.713 1.00 83.56 73 THR A C 1
ATOM 590 O O . THR A 1 73 ? 11.947 2.187 -16.584 1.00 83.56 73 THR A O 1
ATOM 593 N N . GLY A 1 74 ? 11.808 0.372 -17.891 1.00 82.19 74 GLY A N 1
ATOM 594 C CA . GLY A 1 74 ? 12.362 0.991 -19.082 1.00 82.19 74 GLY A CA 1
ATOM 595 C C . GLY A 1 74 ? 13.869 1.189 -18.947 1.00 82.19 74 GLY A C 1
ATOM 596 O O . GLY A 1 74 ? 14.593 0.287 -18.544 1.00 82.19 74 GLY A O 1
ATOM 597 N N . LEU A 1 75 ? 14.344 2.383 -19.306 1.00 82.56 75 LEU A N 1
ATOM 598 C CA . LEU A 1 75 ? 15.768 2.736 -19.251 1.00 82.56 75 LEU A CA 1
ATOM 599 C C . LEU A 1 75 ? 16.199 3.316 -17.899 1.00 82.56 75 LEU A C 1
ATOM 601 O O . LEU A 1 75 ? 17.362 3.681 -17.757 1.00 82.56 75 LEU A O 1
ATOM 605 N N . LEU A 1 76 ? 15.281 3.421 -16.933 1.00 87.94 76 LEU A N 1
ATOM 606 C CA . LEU A 1 76 ? 15.598 3.994 -15.632 1.00 87.94 76 LEU A CA 1
ATOM 607 C C . LEU A 1 76 ? 16.486 3.053 -14.832 1.00 87.94 76 LEU A C 1
ATOM 609 O O . LEU A 1 76 ? 16.132 1.902 -14.558 1.00 87.94 76 LEU A O 1
ATOM 613 N N . THR A 1 77 ? 17.630 3.584 -14.434 1.00 88.00 77 THR A N 1
ATOM 614 C CA . THR A 1 77 ? 18.508 2.993 -13.433 1.00 88.00 77 THR A CA 1
ATOM 615 C C . THR A 1 77 ? 17.989 3.289 -12.026 1.00 88.00 77 THR A C 1
ATOM 617 O O . THR A 1 77 ? 17.132 4.151 -11.834 1.00 88.00 77 THR A O 1
ATOM 620 N N . SER A 1 78 ? 18.502 2.568 -11.025 1.00 85.38 78 SER A N 1
ATOM 621 C CA . SER A 1 78 ? 18.069 2.729 -9.628 1.00 85.38 78 SER A CA 1
ATOM 622 C C . SER A 1 78 ? 18.204 4.173 -9.132 1.00 85.38 78 SER A C 1
ATOM 624 O O . SER A 1 78 ? 17.296 4.665 -8.475 1.00 85.38 78 SER A O 1
ATOM 626 N N . ASP A 1 79 ? 19.296 4.854 -9.484 1.00 88.38 79 ASP A N 1
ATOM 627 C CA . ASP A 1 79 ? 19.590 6.219 -9.022 1.00 88.38 79 ASP A CA 1
ATOM 628 C C . ASP A 1 79 ? 18.696 7.278 -9.698 1.00 88.38 79 ASP A C 1
ATOM 630 O O . ASP A 1 79 ? 18.590 8.410 -9.239 1.00 88.38 79 ASP A O 1
ATOM 634 N N . GLU A 1 80 ? 18.031 6.931 -10.804 1.00 88.56 80 GLU A N 1
ATOM 635 C CA . GLU A 1 80 ? 17.146 7.847 -11.532 1.00 88.56 80 GLU A CA 1
ATOM 636 C C . GLU A 1 80 ? 15.715 7.869 -10.986 1.00 88.56 80 GLU A C 1
ATOM 638 O O . GLU A 1 80 ? 14.926 8.715 -11.404 1.00 88.56 80 GLU A O 1
ATOM 643 N N . PHE A 1 81 ? 15.376 6.979 -10.047 1.00 86.25 81 PHE A N 1
ATOM 644 C CA . PHE A 1 81 ? 14.078 7.000 -9.366 1.00 86.25 81 PHE A CA 1
ATOM 645 C C . PHE A 1 81 ? 13.929 8.163 -8.377 1.00 86.25 81 PHE A C 1
ATOM 647 O O . PHE A 1 81 ? 12.805 8.476 -7.992 1.00 86.25 81 PHE A O 1
ATOM 654 N N . ASP A 1 82 ? 15.025 8.842 -8.030 1.00 86.75 82 ASP A N 1
ATOM 655 C CA . ASP A 1 82 ? 14.994 10.071 -7.228 1.00 86.75 82 ASP A CA 1
ATOM 656 C C . ASP A 1 82 ? 14.611 11.314 -8.063 1.00 86.75 82 ASP A C 1
ATOM 658 O O . ASP A 1 82 ? 14.319 12.380 -7.516 1.00 86.75 82 ASP A O 1
ATOM 662 N N . ASP A 1 83 ? 14.588 11.202 -9.397 1.00 88.56 83 ASP A N 1
ATOM 663 C CA . ASP A 1 83 ? 14.162 12.270 -10.303 1.00 88.56 83 ASP A CA 1
ATOM 664 C C . ASP A 1 83 ? 12.659 12.150 -10.602 1.00 88.56 83 ASP A C 1
ATOM 666 O O . ASP A 1 83 ? 12.222 11.382 -11.468 1.00 88.56 83 ASP A O 1
ATOM 670 N N . ASN A 1 84 ? 11.857 12.960 -9.904 1.00 85.81 84 ASN A N 1
ATOM 671 C CA . ASN A 1 84 ? 10.396 12.984 -10.043 1.00 85.81 84 ASN A CA 1
ATOM 672 C C . ASN A 1 84 ? 9.932 13.167 -11.497 1.00 85.81 84 ASN A C 1
ATOM 674 O O . ASN A 1 84 ? 8.928 12.576 -11.897 1.00 85.81 84 ASN A O 1
ATOM 678 N N . GLN A 1 85 ? 10.656 13.945 -12.309 1.00 86.62 85 GLN A N 1
ATOM 679 C CA . GLN A 1 85 ? 10.281 14.193 -13.701 1.00 86.62 85 GLN A CA 1
ATOM 680 C C . GLN A 1 85 ? 10.507 12.949 -14.560 1.00 86.62 85 GLN A C 1
ATOM 682 O O . GLN A 1 85 ? 9.672 12.615 -15.405 1.00 86.62 85 GLN A O 1
ATOM 687 N N . LYS A 1 86 ? 11.600 12.218 -14.335 1.00 87.75 86 LYS A N 1
ATOM 688 C CA . LYS A 1 86 ? 11.837 10.930 -15.003 1.00 87.75 86 LYS A CA 1
ATOM 689 C C . LYS A 1 86 ? 10.823 9.878 -14.573 1.00 87.75 86 LYS A C 1
ATOM 691 O O . LYS A 1 86 ? 10.280 9.174 -15.426 1.00 87.75 86 LYS A O 1
ATOM 696 N N . VAL A 1 87 ? 10.516 9.802 -13.280 1.00 88.81 87 VAL A N 1
ATOM 697 C CA . VAL A 1 87 ? 9.499 8.883 -12.756 1.00 88.81 87 VAL A CA 1
ATOM 698 C C . VAL A 1 87 ? 8.140 9.176 -13.390 1.00 88.81 87 VAL A C 1
ATOM 700 O O . VAL A 1 87 ? 7.526 8.270 -13.957 1.00 88.81 87 VAL A O 1
ATOM 703 N N . ALA A 1 88 ? 7.699 10.435 -13.382 1.00 86.38 88 ALA A N 1
ATOM 704 C CA . ALA A 1 88 ? 6.408 10.828 -13.934 1.00 86.38 88 ALA A CA 1
ATOM 705 C C . ALA A 1 88 ? 6.300 10.568 -15.445 1.00 86.38 88 ALA A C 1
ATOM 707 O O . ALA A 1 88 ? 5.301 10.016 -15.913 1.00 86.38 88 ALA A O 1
ATOM 708 N N . ASN A 1 89 ? 7.337 10.920 -16.209 1.00 86.25 89 ASN A N 1
ATOM 709 C CA . ASN A 1 89 ? 7.286 10.870 -17.669 1.00 86.25 89 ASN A CA 1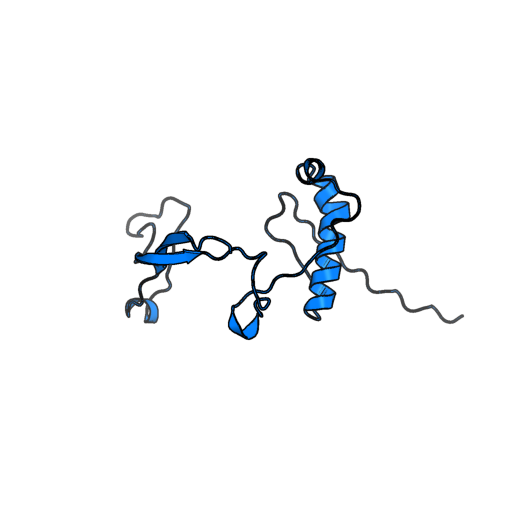
ATOM 710 C C . ASN A 1 89 ? 7.631 9.496 -18.261 1.00 86.25 89 ASN A C 1
ATOM 712 O O . ASN A 1 89 ? 7.214 9.206 -19.380 1.00 86.25 89 ASN A O 1
ATOM 716 N N . ILE A 1 90 ? 8.372 8.644 -17.543 1.00 89.00 90 ILE A N 1
ATOM 717 C CA . ILE A 1 90 ? 8.825 7.339 -18.052 1.00 89.00 90 ILE A CA 1
ATOM 718 C C . ILE A 1 90 ? 8.176 6.198 -17.269 1.00 89.00 90 ILE A C 1
ATOM 720 O O . ILE A 1 90 ? 7.485 5.359 -17.855 1.00 89.00 90 ILE A O 1
ATOM 724 N N . PHE A 1 91 ? 8.385 6.149 -15.952 1.00 89.44 91 PHE A N 1
ATOM 725 C CA . PHE A 1 91 ? 7.956 5.011 -15.140 1.00 89.44 91 PHE A CA 1
ATOM 726 C C . PHE A 1 91 ? 6.438 4.950 -14.976 1.00 89.44 91 PHE A C 1
ATOM 728 O O . PHE A 1 91 ? 5.843 3.908 -15.246 1.00 89.44 91 PHE A O 1
ATOM 735 N N . LEU A 1 92 ? 5.789 6.051 -14.583 1.00 89.50 92 LEU A N 1
ATOM 736 C CA . LEU A 1 92 ? 4.351 6.048 -14.290 1.00 89.50 92 LEU A CA 1
ATOM 737 C C . LEU A 1 92 ? 3.505 5.704 -15.515 1.00 89.50 92 LEU A C 1
ATOM 739 O O . LEU A 1 92 ? 2.493 5.019 -15.384 1.00 89.50 92 LEU A O 1
ATOM 743 N N . GLN A 1 93 ? 3.927 6.113 -16.714 1.00 88.75 93 GLN A N 1
ATOM 744 C CA . GLN A 1 93 ? 3.238 5.744 -17.953 1.00 88.75 93 GLN A CA 1
ATOM 745 C C . GLN A 1 93 ? 3.277 4.228 -18.190 1.00 88.75 93 GLN A C 1
ATOM 747 O O . GLN A 1 93 ? 2.258 3.614 -18.511 1.00 88.75 93 GLN A O 1
ATOM 752 N N . ARG A 1 94 ? 4.444 3.612 -17.975 1.00 91.25 94 ARG A N 1
ATOM 753 C CA . ARG A 1 94 ? 4.644 2.161 -18.102 1.00 91.25 94 ARG A CA 1
ATOM 754 C C . ARG A 1 94 ? 3.896 1.394 -17.018 1.00 91.25 94 ARG A C 1
ATOM 756 O O . ARG A 1 94 ? 3.214 0.418 -17.321 1.00 91.25 94 ARG A O 1
ATOM 763 N N . ALA A 1 95 ? 3.960 1.874 -15.779 1.00 91.31 95 ALA A N 1
ATOM 764 C CA . ALA A 1 95 ? 3.212 1.319 -14.661 1.00 91.31 95 ALA A CA 1
ATOM 765 C C . ALA A 1 95 ? 1.701 1.376 -14.921 1.00 91.31 95 ALA A C 1
ATOM 767 O O . ALA A 1 95 ? 1.013 0.374 -14.754 1.00 91.31 95 ALA A O 1
ATOM 768 N N . ALA A 1 96 ? 1.184 2.509 -15.405 1.00 91.12 96 ALA A N 1
ATOM 769 C CA . ALA A 1 96 ? -0.229 2.654 -15.737 1.00 91.12 96 ALA A CA 1
ATOM 770 C C . ALA A 1 96 ? -0.663 1.675 -16.833 1.00 91.12 96 ALA A C 1
ATOM 772 O O . ALA A 1 96 ? -1.714 1.052 -16.698 1.00 91.12 96 ALA A O 1
ATOM 773 N N . ALA A 1 97 ? 0.141 1.504 -17.887 1.00 90.50 97 ALA A N 1
ATOM 774 C CA . ALA A 1 97 ? -0.142 0.539 -18.946 1.00 90.50 97 ALA A CA 1
ATOM 775 C C . ALA A 1 97 ? -0.187 -0.902 -18.408 1.00 90.50 97 ALA A C 1
ATOM 777 O O . ALA A 1 97 ? -1.169 -1.604 -18.643 1.00 90.50 97 ALA A O 1
ATOM 778 N N . ALA A 1 98 ? 0.814 -1.302 -17.617 1.00 91.81 98 ALA A N 1
ATOM 779 C CA . ALA A 1 98 ? 0.890 -2.639 -17.030 1.00 91.81 98 ALA A CA 1
ATOM 780 C C . ALA A 1 98 ? -0.277 -2.929 -16.071 1.00 91.81 98 ALA A C 1
ATOM 782 O O . ALA A 1 98 ? -0.886 -3.994 -16.134 1.00 91.81 98 ALA A O 1
ATOM 783 N N . VAL A 1 99 ? -0.637 -1.973 -15.207 1.00 91.38 99 VAL A N 1
ATOM 784 C CA . VAL A 1 99 ? -1.779 -2.124 -14.289 1.00 91.38 99 VAL A CA 1
ATOM 785 C C . VAL A 1 99 ? -3.096 -2.178 -15.064 1.00 91.38 99 VAL A C 1
ATOM 787 O O . VAL A 1 99 ? -3.976 -2.973 -14.734 1.00 91.38 99 VAL A O 1
ATOM 790 N N . LYS A 1 100 ? -3.238 -1.365 -16.117 1.00 92.38 100 LYS A N 1
ATOM 791 C CA . LYS A 1 100 ? -4.433 -1.365 -16.964 1.00 92.38 100 LYS A CA 1
ATOM 792 C C . LYS A 1 100 ? -4.627 -2.707 -17.665 1.00 92.38 100 LYS A C 1
ATOM 794 O O . LYS A 1 100 ? -5.742 -3.218 -17.669 1.00 92.38 100 LYS A O 1
ATOM 799 N N . GLU A 1 101 ? -3.556 -3.266 -18.218 1.00 90.88 101 GLU A N 1
ATOM 800 C CA . GLU A 1 101 ? -3.558 -4.582 -18.858 1.00 90.88 101 GLU A CA 1
ATOM 801 C C . GLU A 1 101 ? -3.880 -5.694 -17.854 1.00 90.88 101 GLU A C 1
ATOM 803 O O . GLU A 1 101 ? -4.782 -6.491 -18.097 1.00 90.88 101 GLU A O 1
ATOM 808 N N . ALA A 1 102 ? -3.210 -5.704 -16.698 1.00 88.81 102 ALA A N 1
ATOM 809 C CA . ALA A 1 102 ? -3.378 -6.748 -15.690 1.00 88.81 102 ALA A CA 1
ATOM 810 C C . ALA A 1 102 ? -4.791 -6.793 -15.085 1.00 88.81 102 ALA A C 1
ATOM 812 O O . ALA A 1 102 ? -5.274 -7.869 -14.741 1.00 88.81 102 ALA A O 1
ATOM 813 N N . LEU A 1 103 ? -5.446 -5.637 -14.936 1.00 88.81 103 LEU A N 1
ATOM 814 C CA . LEU A 1 103 ? -6.734 -5.527 -14.240 1.00 88.81 103 LEU A CA 1
ATOM 815 C C . LEU A 1 103 ? -7.924 -5.261 -15.169 1.00 88.81 103 LEU A C 1
ATOM 817 O O . LEU A 1 103 ? -9.056 -5.178 -14.698 1.00 88.81 103 LEU A O 1
ATOM 821 N N . GLY A 1 104 ? -7.692 -5.053 -16.469 1.00 89.81 104 GLY A N 1
ATOM 822 C CA . GLY A 1 104 ? -8.733 -4.586 -17.391 1.00 89.81 104 GLY A CA 1
ATOM 823 C C . GLY A 1 104 ? -9.316 -3.225 -16.987 1.00 89.81 104 GLY A C 1
ATOM 824 O O . GLY A 1 104 ? -10.484 -2.936 -17.251 1.00 89.81 104 GLY A O 1
ATOM 825 N N . ALA A 1 105 ? -8.529 -2.396 -16.296 1.00 89.81 105 ALA A N 1
ATOM 826 C CA . ALA A 1 105 ? -9.016 -1.153 -15.713 1.00 89.81 105 ALA A CA 1
ATOM 827 C C . ALA A 1 105 ? -9.408 -0.133 -16.797 1.00 89.81 105 ALA A C 1
ATOM 829 O O . ALA A 1 105 ? -8.773 -0.016 -17.845 1.00 89.81 105 ALA A O 1
ATOM 830 N N . HIS A 1 106 ? -10.431 0.682 -16.533 1.00 88.56 106 HIS A N 1
ATOM 831 C CA . HIS A 1 106 ? -10.797 1.765 -17.450 1.00 88.56 106 HIS A CA 1
ATOM 832 C C . HIS A 1 106 ? -9.848 2.971 -17.323 1.00 88.56 106 HIS A C 1
ATOM 834 O O . HIS A 1 106 ? -9.402 3.533 -18.328 1.00 88.56 106 HIS A O 1
ATOM 840 N N . ARG A 1 107 ? -9.499 3.334 -16.082 1.00 88.31 107 ARG A N 1
ATOM 841 C CA . ARG A 1 107 ? -8.666 4.489 -15.723 1.00 88.31 107 ARG A CA 1
ATOM 842 C C . ARG A 1 107 ? -7.718 4.127 -14.579 1.00 88.31 107 ARG A C 1
ATOM 844 O O . ARG A 1 107 ? -8.119 3.415 -13.666 1.00 88.31 107 ARG A O 1
ATOM 851 N N . ILE A 1 108 ? -6.504 4.675 -14.628 1.00 89.31 108 ILE A N 1
ATOM 852 C CA . ILE A 1 108 ? -5.495 4.607 -13.563 1.00 89.31 108 ILE A CA 1
ATOM 853 C C . ILE A 1 108 ? -5.207 6.031 -13.075 1.00 89.31 108 ILE A C 1
ATOM 855 O O . ILE A 1 108 ? -5.135 6.955 -13.885 1.00 89.31 108 ILE A O 1
ATOM 859 N N . GLN A 1 109 ? -5.069 6.207 -11.762 1.00 86.50 109 GLN A N 1
ATOM 860 C CA . GLN A 1 109 ? -4.675 7.464 -11.126 1.00 86.50 109 GLN A CA 1
ATOM 861 C C . GLN A 1 109 ? -3.682 7.164 -10.001 1.00 86.50 109 GLN A C 1
ATOM 863 O O . GLN A 1 109 ? -3.904 6.246 -9.213 1.00 86.50 109 GLN A O 1
ATOM 868 N N . PHE A 1 110 ? -2.600 7.937 -9.940 1.00 84.06 110 PHE A N 1
ATOM 869 C CA . PHE A 1 110 ? -1.597 7.864 -8.880 1.00 84.06 110 PHE A CA 1
ATOM 870 C C . PHE A 1 110 ? -1.906 8.935 -7.825 1.00 84.06 110 PHE A C 1
ATOM 872 O O . PHE A 1 110 ? -2.242 10.061 -8.189 1.00 84.06 110 PHE A O 1
ATOM 879 N N . PHE A 1 111 ? -1.847 8.572 -6.539 1.00 73.44 111 PHE A N 1
ATOM 880 C CA . PHE A 1 111 ? -2.246 9.443 -5.419 1.00 73.44 111 PHE A CA 1
ATOM 881 C C . PHE A 1 111 ? -1.088 9.868 -4.505 1.00 73.44 111 PHE A C 1
ATOM 883 O O . PHE A 1 111 ? -1.272 10.773 -3.702 1.00 73.44 111 PHE A O 1
ATOM 890 N N . ASP A 1 112 ? 0.082 9.236 -4.620 1.00 64.31 112 ASP A N 1
ATOM 891 C CA . ASP A 1 112 ? 1.237 9.470 -3.736 1.00 64.31 112 ASP A CA 1
ATOM 892 C C . ASP A 1 112 ? 2.527 9.650 -4.541 1.00 64.31 112 ASP A C 1
ATOM 894 O O . ASP A 1 112 ? 3.591 9.110 -4.249 1.00 64.31 112 ASP A O 1
ATOM 898 N N . THR A 1 113 ? 2.402 10.363 -5.654 1.00 55.34 113 THR A N 1
ATOM 899 C CA . THR A 1 113 ? 3.552 10.952 -6.321 1.00 55.34 113 THR A CA 1
ATOM 900 C C . THR A 1 113 ? 3.602 12.404 -5.883 1.00 55.34 113 THR A C 1
ATOM 902 O O . THR A 1 113 ? 2.580 13.086 -5.867 1.00 55.34 113 THR A O 1
ATOM 905 N N . THR A 1 114 ? 4.787 12.890 -5.522 1.00 52.19 114 THR A N 1
ATOM 906 C CA . THR A 1 114 ? 5.052 14.303 -5.190 1.00 52.19 114 THR A CA 1
ATOM 907 C C . THR A 1 114 ? 4.588 15.279 -6.280 1.00 52.19 114 THR A C 1
ATOM 909 O O . THR A 1 114 ? 4.503 16.478 -6.028 1.00 52.19 114 THR A O 1
ATOM 912 N N . GLU A 1 115 ? 4.219 14.772 -7.460 1.00 50.62 115 GLU A N 1
ATOM 913 C CA . GLU A 1 115 ? 3.458 15.469 -8.490 1.00 50.62 115 GLU A CA 1
ATOM 914 C C . GLU A 1 115 ? 2.160 14.709 -8.816 1.00 50.62 115 GLU A C 1
ATOM 916 O O . GLU A 1 115 ? 2.199 13.510 -9.088 1.00 50.62 115 GLU A O 1
ATOM 921 N N . GLU A 1 116 ? 1.003 15.382 -8.829 1.00 45.41 116 GLU A N 1
ATOM 922 C CA . GLU A 1 116 ? -0.259 14.805 -9.318 1.00 45.41 116 GLU A CA 1
ATOM 923 C C . GLU A 1 116 ? -0.164 14.525 -10.830 1.00 45.41 116 GLU A C 1
ATOM 925 O O . GLU A 1 116 ? -0.551 15.338 -11.669 1.00 45.41 116 GLU A O 1
ATOM 930 N N . ALA A 1 117 ? 0.339 13.352 -11.213 1.00 49.31 117 ALA A N 1
ATOM 931 C CA . ALA A 1 117 ? 0.342 12.918 -12.603 1.00 49.31 117 ALA A CA 1
ATOM 932 C C . ALA A 1 117 ? -1.053 12.389 -12.985 1.00 49.31 117 ALA A C 1
ATOM 934 O O . ALA A 1 117 ? -1.312 11.182 -13.004 1.00 49.31 117 ALA A O 1
ATOM 935 N N . MET A 1 118 ? -1.986 13.291 -13.304 1.00 45.22 118 MET A N 1
ATOM 936 C CA . MET A 1 118 ? -3.199 12.907 -14.028 1.00 45.22 118 MET A CA 1
ATOM 937 C C . MET A 1 118 ? -2.833 12.577 -15.478 1.00 45.22 118 MET A C 1
ATOM 939 O O . MET A 1 118 ? -2.817 13.450 -16.341 1.00 45.22 118 MET A O 1
ATOM 943 N N . LEU A 1 119 ? -2.558 11.303 -15.766 1.00 52.22 119 LEU A N 1
ATOM 944 C CA . LEU A 1 119 ? -2.444 10.828 -17.145 1.00 52.22 119 LEU A CA 1
ATOM 945 C C . LEU A 1 119 ? -3.836 10.872 -17.794 1.00 52.22 119 LEU A C 1
ATOM 947 O O . LEU A 1 119 ? -4.661 9.971 -17.620 1.00 52.22 119 LEU A O 1
ATOM 951 N N . THR A 1 120 ? -4.124 11.955 -18.516 1.00 40.12 120 THR A N 1
ATOM 952 C CA . THR A 1 120 ? -5.323 12.069 -19.345 1.00 40.12 120 THR A CA 1
ATOM 953 C C . THR A 1 120 ? -5.183 11.124 -20.536 1.00 40.12 120 THR A C 1
ATOM 955 O O . THR A 1 120 ? -4.380 11.313 -21.446 1.00 40.12 120 THR A O 1
ATOM 958 N N . PHE A 1 121 ? -5.962 10.046 -20.513 1.00 41.06 121 PHE A N 1
ATOM 959 C CA . PHE A 1 121 ? -6.084 9.130 -21.639 1.00 41.06 121 PHE A CA 1
ATOM 960 C C . PHE A 1 121 ? -6.846 9.841 -22.765 1.00 41.06 121 PHE A C 1
ATOM 962 O O . PHE A 1 121 ? -8.063 9.994 -22.677 1.00 41.06 121 PHE A O 1
ATOM 969 N N . ASN A 1 122 ? -6.147 10.279 -23.815 1.00 40.81 122 ASN A N 1
ATOM 970 C CA . ASN A 1 122 ? -6.797 10.683 -25.060 1.00 40.81 122 ASN A CA 1
ATOM 971 C C . ASN A 1 122 ? -7.207 9.409 -25.817 1.00 40.81 122 ASN A C 1
ATOM 973 O O . ASN A 1 122 ? -6.324 8.648 -26.224 1.00 40.81 122 ASN A O 1
ATOM 977 N N . PRO A 1 123 ? -8.512 9.130 -25.996 1.00 37.62 123 PRO A N 1
ATOM 978 C CA . PRO A 1 123 ? -8.936 7.991 -26.796 1.00 37.62 123 PRO A CA 1
ATOM 979 C C . PRO A 1 123 ? -8.469 8.170 -28.250 1.00 37.62 123 PRO A C 1
ATOM 981 O O . PRO A 1 123 ? -8.391 9.307 -28.729 1.00 37.62 123 PRO A O 1
ATOM 984 N N . PRO A 1 124 ? -8.152 7.076 -28.967 1.00 40.06 124 PRO A N 1
ATOM 985 C CA . PRO A 1 124 ? -7.764 7.160 -30.368 1.00 40.06 124 PRO A CA 1
ATOM 986 C C . PRO A 1 124 ? -8.887 7.829 -31.165 1.00 40.06 124 PRO A C 1
ATOM 988 O O . PRO A 1 124 ? -10.042 7.406 -31.097 1.00 40.06 124 PRO A O 1
ATOM 991 N N . GLN A 1 125 ? -8.553 8.895 -31.896 1.00 45.28 125 GLN A N 1
ATOM 992 C CA . GLN A 1 125 ? -9.507 9.522 -32.802 1.00 45.28 125 GLN A CA 1
ATOM 993 C C . GLN A 1 125 ? -9.804 8.555 -33.946 1.00 45.28 125 GLN A C 1
ATOM 995 O O . GLN A 1 125 ? -8.889 8.065 -34.610 1.00 45.28 125 GLN A O 1
ATOM 1000 N N . SER A 1 126 ? -11.089 8.257 -34.138 1.00 42.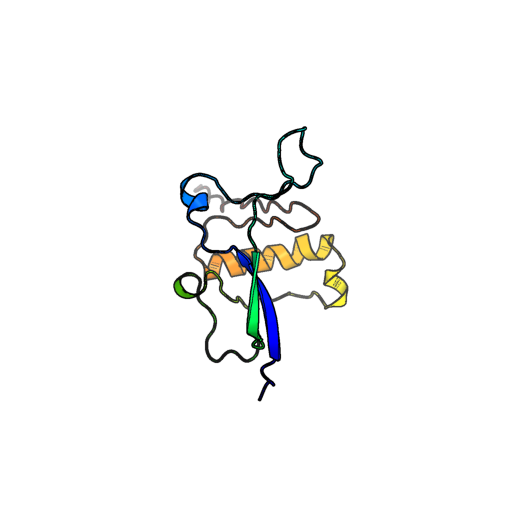44 126 SER A N 1
ATOM 1001 C CA . SER A 1 126 ? -11.576 7.447 -35.250 1.00 42.44 126 SER A CA 1
ATOM 1002 C C . SER A 1 126 ? -11.055 8.008 -36.577 1.00 42.44 126 SER A C 1
ATOM 1004 O O . SER A 1 126 ? -11.057 9.229 -36.748 1.00 42.44 126 SER A O 1
ATOM 1006 N N . PRO A 1 127 ? -10.632 7.161 -37.531 1.00 46.25 127 PRO A N 1
ATOM 1007 C CA . PRO A 1 127 ? -10.186 7.647 -38.825 1.00 46.25 127 PRO A CA 1
ATOM 1008 C C . PRO A 1 127 ? -11.353 8.332 -39.540 1.00 46.25 127 PRO A C 1
ATOM 1010 O O . PRO A 1 127 ? -12.409 7.735 -39.759 1.00 46.25 127 PRO A O 1
ATOM 1013 N N . THR A 1 128 ? -11.154 9.599 -39.897 1.00 45.59 128 THR A N 1
ATOM 1014 C CA . THR A 1 128 ? -12.028 10.332 -40.810 1.00 45.59 128 THR A CA 1
ATOM 1015 C C . THR A 1 128 ? -11.995 9.621 -42.161 1.00 45.59 128 THR A C 1
ATOM 1017 O O . THR A 1 128 ? -10.980 9.646 -42.852 1.00 45.59 128 THR A O 1
ATOM 1020 N N . LEU A 1 129 ? -13.096 8.960 -42.517 1.00 42.91 129 LEU A N 1
ATOM 1021 C CA . LEU A 1 129 ? -13.349 8.496 -43.878 1.00 42.91 129 LEU A CA 1
ATOM 1022 C C . LEU A 1 129 ? -13.507 9.725 -44.783 1.00 42.91 129 LEU A C 1
ATOM 1024 O O . LEU A 1 129 ? -14.441 10.507 -44.597 1.00 42.91 129 LEU A O 1
ATOM 1028 N N . ALA A 1 130 ? -12.593 9.873 -45.738 1.00 48.19 130 ALA A N 1
ATOM 1029 C CA . ALA A 1 130 ? -12.740 10.696 -46.931 1.00 48.19 130 ALA A CA 1
ATOM 1030 C C . ALA A 1 130 ? -12.369 9.842 -48.146 1.00 48.19 130 ALA A C 1
ATOM 1032 O O . ALA A 1 130 ? -11.369 9.093 -48.039 1.00 48.19 130 ALA A O 1
#

pLDDT: mean 83.44, std 16.68, range [37.62, 97.0]

Sequence (130 aa):
MATAISASFFFLQHDVKWDKEKPYHVLFNPPEGLEKSNLNLQQVNNIIVNDVRELDSLPTIEKNGFTLIKIDTGLLTSDEFDDNQKVANIFLQRAAAAVKEALGAHRIQFFDTTEEAMLTFNPPQSPTLA

Organism: NCBI:txid1491466

InterPro domains:
  IPR044053 Hydroxylase/desaturase AsaB-like [PTHR34598] (5-114)

Radius of gyration: 21.65 Å; chains: 1; bounding box: 42×42×71 Å

Foldseek 3Di:
DDDWDWAKDKDFDPDPCCVVDPWDAAPDDDPPPDDRTPTDIDIDTGDTDDDQVPDPDFDDCVPPVDTDFDFDQDPDDPVCVVPLVCCLPRVVVRVFVRVCVVPVDPDDFDDPRPDRNPPDDDPDDDDDDD